Protein AF-A0A258Q122-F1 (afdb_monomer)

Radius of gyration: 19.22 Å; Cα contacts (8 Å, |Δi|>4): 60; chains: 1; bounding box: 41×20×68 Å

Sequence (92 aa):
MQKLSRGISLLTLFALGALLAITAELSYGGWIQLPLLALLWWQMSKHQELHLKNQFLLGLAFGVGYFVLGLWWIYISLHDVGGMNCSQLPRY

Foldseek 3Di:
DVVVVLVVLLVVLLVLLQVLLVLVPDPCSVVVNVVSVVVVVVSLVVCVPPDPVSSVSSVVSNPCSNCCNNCVVVVVVCVVVVPPPDDDDDDD

Structure (mmCIF, N/CA/C/O backbone):
data_AF-A0A258Q122-F1
#
_entry.id   AF-A0A258Q122-F1
#
loop_
_atom_site.group_PDB
_atom_site.id
_atom_site.type_symbol
_atom_site.label_atom_id
_atom_site.label_alt_id
_atom_site.label_comp_id
_atom_site.label_asym_id
_atom_site.label_entity_id
_atom_site.label_seq_id
_atom_site.pdbx_PDB_ins_code
_atom_site.Cartn_x
_atom_site.Cartn_y
_atom_site.Cartn_z
_atom_site.occupancy
_atom_site.B_iso_or_equiv
_atom_site.auth_seq_id
_atom_site.auth_comp_id
_atom_site.auth_asym_id
_atom_site.auth_atom_id
_atom_site.pdbx_PDB_model_num
ATOM 1 N N . MET A 1 1 ? -23.679 3.912 8.390 1.00 46.72 1 MET A N 1
ATOM 2 C CA . MET A 1 1 ? -22.395 4.657 8.309 1.00 46.72 1 MET A CA 1
ATOM 3 C C . MET A 1 1 ? -21.135 3.768 8.272 1.00 46.72 1 MET A C 1
ATOM 5 O O . MET A 1 1 ? -20.119 4.231 7.777 1.00 46.72 1 MET A O 1
ATOM 9 N N . GLN A 1 2 ? -21.164 2.485 8.678 1.00 54.84 2 GLN A N 1
ATOM 10 C CA . GLN A 1 2 ? -19.962 1.616 8.686 1.00 54.84 2 GLN A CA 1
ATOM 11 C C . GLN A 1 2 ? -19.409 1.202 7.303 1.00 54.84 2 GLN A C 1
ATOM 13 O O . GLN A 1 2 ? -18.222 0.921 7.168 1.00 54.84 2 GLN A O 1
ATOM 18 N N . LYS A 1 3 ? -20.247 1.167 6.258 1.00 54.41 3 LYS A N 1
ATOM 19 C CA . LYS A 1 3 ? -19.842 0.718 4.911 1.00 54.41 3 LYS A CA 1
ATOM 20 C C . LYS A 1 3 ? -18.877 1.698 4.221 1.00 54.41 3 LYS A C 1
ATOM 22 O O . LYS A 1 3 ? -17.977 1.264 3.513 1.00 54.41 3 LYS A O 1
ATOM 27 N N . LEU A 1 4 ? -19.036 3.000 4.484 1.00 59.75 4 LEU A N 1
ATOM 28 C CA . LEU A 1 4 ? -18.226 4.070 3.889 1.00 59.75 4 LEU A CA 1
ATOM 29 C C . LEU A 1 4 ? -16.816 4.133 4.500 1.00 59.75 4 LEU A C 1
ATOM 31 O O . LEU A 1 4 ? -15.836 4.229 3.772 1.00 59.75 4 LEU A O 1
ATOM 35 N N . SER A 1 5 ? -16.707 3.966 5.824 1.00 64.69 5 SER A N 1
ATOM 36 C CA . SER A 1 5 ? -15.414 3.865 6.522 1.00 64.69 5 SER A CA 1
ATOM 37 C C . SER A 1 5 ? -14.577 2.684 6.016 1.00 64.69 5 SER A C 1
ATOM 39 O O . SER A 1 5 ? -13.370 2.812 5.858 1.00 64.69 5 SER A O 1
ATOM 41 N N . ARG A 1 6 ? -15.226 1.567 5.670 1.00 68.25 6 ARG A N 1
ATOM 42 C CA . ARG A 1 6 ? -14.579 0.391 5.070 1.00 68.25 6 ARG A CA 1
ATOM 43 C C . ARG A 1 6 ? -13.933 0.695 3.716 1.00 68.25 6 ARG A C 1
ATOM 45 O O . ARG A 1 6 ? -12.812 0.263 3.477 1.00 68.25 6 ARG A O 1
ATOM 52 N N . GLY A 1 7 ? -14.639 1.424 2.849 1.00 72.31 7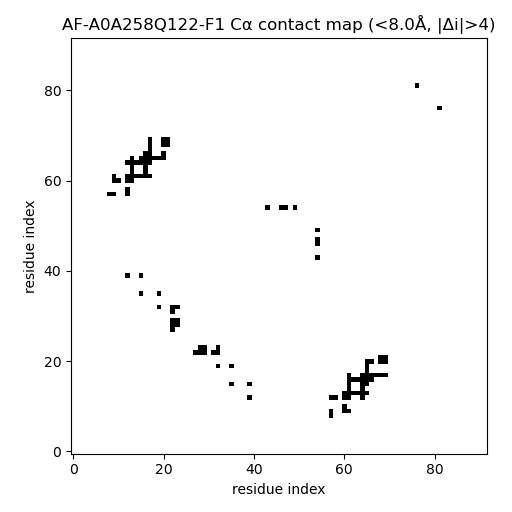 GLY A N 1
ATOM 53 C CA . GLY A 1 7 ? -14.126 1.817 1.533 1.00 72.31 7 GLY A CA 1
ATOM 54 C C . GLY A 1 7 ? -12.911 2.735 1.646 1.00 72.31 7 GLY A C 1
ATOM 55 O O . GLY A 1 7 ? -11.910 2.509 0.977 1.00 72.31 7 GLY A O 1
ATOM 56 N N . ILE A 1 8 ? -12.970 3.706 2.561 1.00 77.44 8 ILE A N 1
ATOM 57 C CA . ILE A 1 8 ? -11.858 4.624 2.834 1.00 77.44 8 ILE A CA 1
ATOM 58 C C . ILE A 1 8 ? -10.642 3.847 3.352 1.00 77.44 8 ILE A C 1
ATOM 60 O O . ILE A 1 8 ? -9.552 4.023 2.822 1.00 77.44 8 ILE A O 1
ATOM 64 N N . SER A 1 9 ? -10.827 2.923 4.302 1.00 78.50 9 SER A N 1
ATOM 65 C CA . SER A 1 9 ? -9.727 2.090 4.798 1.00 78.50 9 SER A CA 1
ATOM 66 C C . SER A 1 9 ? -9.082 1.246 3.700 1.00 78.50 9 SER A C 1
ATOM 68 O O . SER A 1 9 ? -7.860 1.198 3.633 1.00 78.50 9 SER A O 1
ATOM 70 N N . LEU A 1 10 ? -9.869 0.627 2.813 1.00 80.00 10 LEU A N 1
ATOM 71 C CA . LEU A 1 10 ? -9.334 -0.135 1.675 1.00 80.00 10 LEU A CA 1
ATOM 72 C C . LEU A 1 10 ? -8.469 0.738 0.762 1.00 80.00 10 LEU A C 1
ATOM 74 O O . LEU A 1 10 ? -7.375 0.331 0.381 1.00 80.00 10 LEU A O 1
ATOM 78 N N . LEU A 1 11 ? -8.943 1.945 0.451 1.00 84.00 11 LEU A N 1
ATOM 79 C CA . LEU A 1 11 ? -8.245 2.888 -0.420 1.00 84.00 11 LEU A CA 1
ATOM 80 C C . LEU A 1 11 ? -6.954 3.400 0.234 1.00 84.00 11 LEU A C 1
ATOM 82 O O . LEU A 1 11 ? -5.921 3.492 -0.424 1.00 84.00 11 LEU A O 1
ATOM 86 N N . THR A 1 12 ? -6.982 3.655 1.544 1.00 84.19 12 THR A N 1
ATOM 87 C CA . THR A 1 12 ? -5.795 4.036 2.318 1.00 84.19 12 THR A CA 1
ATOM 88 C C . THR A 1 12 ? -4.775 2.898 2.417 1.00 84.19 12 THR A C 1
ATOM 90 O O . THR A 1 12 ? -3.589 3.158 2.250 1.00 84.19 12 THR A O 1
ATOM 93 N N . LEU A 1 13 ? -5.197 1.645 2.639 1.00 83.56 13 LEU A N 1
ATOM 94 C CA . LEU A 1 13 ? -4.284 0.492 2.661 1.00 83.56 13 LEU A CA 1
ATOM 95 C C . LEU A 1 13 ? -3.675 0.224 1.280 1.00 83.56 13 LEU A C 1
ATOM 97 O O . LEU A 1 13 ? -2.483 -0.054 1.185 1.00 83.56 13 LEU A O 1
ATOM 101 N N . PHE A 1 14 ? -4.463 0.356 0.212 1.00 86.69 14 PHE A N 1
ATOM 102 C CA . PHE A 1 14 ? -3.956 0.274 -1.156 1.00 86.69 14 PHE A CA 1
ATOM 103 C C . PHE A 1 14 ? -2.905 1.361 -1.425 1.00 86.69 14 PHE A C 1
ATOM 105 O O . PHE A 1 14 ? -1.813 1.056 -1.900 1.00 86.69 14 PHE A O 1
ATOM 112 N N . ALA A 1 15 ? -3.201 2.613 -1.054 1.00 85.69 15 ALA A N 1
ATOM 113 C CA . ALA A 1 15 ? -2.260 3.722 -1.177 1.00 85.69 15 ALA A CA 1
ATOM 114 C C . ALA A 1 15 ? -0.9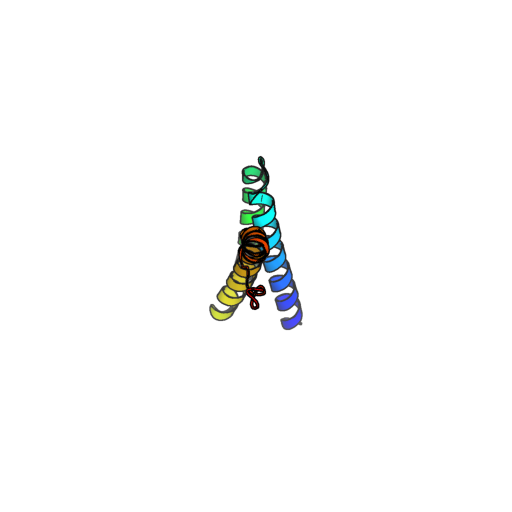90 3.485 -0.345 1.00 85.69 15 ALA A C 1
ATOM 116 O O . ALA A 1 15 ? 0.106 3.686 -0.851 1.00 85.69 15 ALA A O 1
ATOM 117 N N . LEU A 1 16 ? -1.103 2.995 0.894 1.00 86.00 16 LEU A N 1
ATOM 118 C CA . LEU A 1 16 ? 0.056 2.646 1.722 1.00 86.00 16 LEU A CA 1
ATOM 119 C C . LEU A 1 16 ? 0.924 1.564 1.075 1.00 86.00 16 LEU A C 1
ATOM 121 O O . LEU A 1 16 ? 2.142 1.704 1.093 1.00 86.00 16 LEU A O 1
ATOM 125 N N . GLY A 1 17 ? 0.322 0.528 0.484 1.00 85.19 17 GLY A N 1
ATOM 126 C CA . GLY A 1 17 ? 1.049 -0.507 -0.261 1.00 85.19 17 GLY A CA 1
ATOM 127 C C . GLY A 1 17 ? 1.794 0.062 -1.461 1.00 85.19 17 GLY A C 1
ATOM 128 O O . GLY A 1 17 ? 2.978 -0.217 -1.645 1.00 85.19 17 GLY A O 1
ATOM 129 N N . ALA A 1 18 ? 1.126 0.932 -2.214 1.00 85.38 18 ALA A N 1
ATOM 130 C CA . ALA A 1 18 ? 1.714 1.652 -3.330 1.00 85.38 18 ALA A CA 1
ATOM 131 C C . ALA A 1 18 ? 2.900 2.540 -2.903 1.00 85.38 18 ALA A C 1
ATOM 133 O O . ALA A 1 18 ? 3.985 2.441 -3.478 1.00 85.38 18 ALA A O 1
ATOM 134 N N . LEU A 1 19 ? 2.734 3.368 -1.864 1.00 84.81 19 LEU A N 1
ATOM 135 C CA . LEU A 1 19 ? 3.831 4.188 -1.344 1.00 84.81 19 LEU A CA 1
ATOM 136 C C . LEU A 1 19 ? 5.005 3.321 -0.870 1.00 84.81 19 LEU A C 1
ATOM 138 O O . LEU A 1 19 ? 6.148 3.694 -1.110 1.00 84.81 19 LEU A O 1
ATOM 142 N N . LEU A 1 20 ? 4.737 2.167 -0.248 1.00 84.75 20 LEU A N 1
ATOM 143 C CA . LEU A 1 20 ? 5.771 1.240 0.219 1.00 84.75 20 LEU A CA 1
ATOM 144 C C . LEU A 1 20 ? 6.626 0.707 -0.935 1.00 84.75 20 LEU A C 1
ATOM 146 O O . LEU A 1 20 ? 7.852 0.680 -0.822 1.00 84.75 20 LEU A O 1
ATOM 150 N N . ALA A 1 21 ? 5.991 0.335 -2.048 1.00 84.75 21 ALA A N 1
ATOM 151 C CA . ALA A 1 21 ? 6.685 -0.109 -3.253 1.00 84.75 21 ALA A CA 1
ATOM 152 C C . ALA A 1 21 ? 7.564 1.003 -3.846 1.00 84.75 21 ALA A C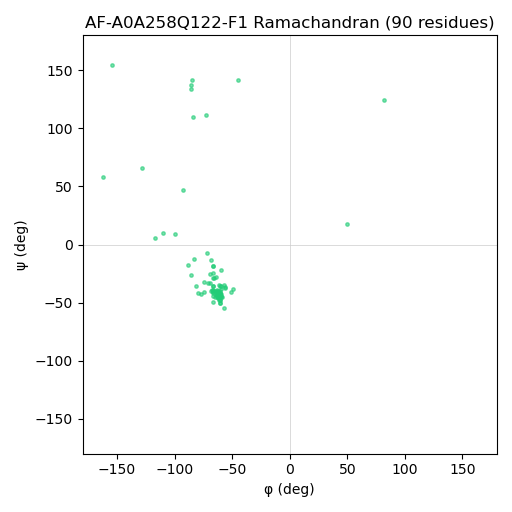 1
ATOM 154 O O . ALA A 1 21 ? 8.734 0.766 -4.124 1.00 84.75 21 ALA A O 1
ATOM 155 N N . ILE A 1 22 ? 7.047 2.233 -3.938 1.00 81.81 22 ILE A N 1
ATOM 156 C CA . ILE A 1 22 ? 7.813 3.391 -4.433 1.00 81.81 22 ILE A CA 1
ATOM 157 C C . ILE A 1 22 ? 9.004 3.689 -3.514 1.00 81.81 22 ILE A C 1
ATOM 159 O O . ILE A 1 22 ? 10.113 3.946 -3.977 1.00 81.81 22 ILE A O 1
ATOM 163 N N . THR A 1 23 ? 8.800 3.644 -2.195 1.00 83.00 23 THR A N 1
ATOM 164 C CA . THR A 1 23 ? 9.888 3.888 -1.242 1.00 83.00 23 THR A CA 1
ATOM 165 C C . THR A 1 23 ? 10.964 2.815 -1.298 1.00 83.00 23 THR A C 1
ATOM 167 O O . THR A 1 23 ? 12.116 3.138 -1.034 1.00 83.00 23 THR A O 1
ATOM 170 N N . ALA A 1 24 ? 10.628 1.577 -1.669 1.00 80.06 24 ALA A N 1
ATOM 171 C CA . ALA A 1 24 ? 11.604 0.498 -1.799 1.00 80.06 24 ALA A CA 1
ATOM 172 C C . ALA A 1 24 ? 12.605 0.731 -2.948 1.00 80.06 24 ALA A C 1
ATOM 174 O O . ALA A 1 24 ? 13.722 0.226 -2.881 1.00 80.06 24 ALA A O 1
ATOM 175 N N . GLU A 1 25 ? 12.241 1.522 -3.962 1.00 73.94 25 GLU A N 1
ATOM 176 C CA . GLU A 1 25 ? 13.139 1.905 -5.062 1.00 73.94 25 GLU A CA 1
ATOM 177 C C . GLU A 1 25 ? 14.046 3.104 -4.720 1.00 73.94 25 GLU A C 1
ATOM 179 O O . GLU A 1 25 ? 15.011 3.383 -5.431 1.00 73.94 25 GLU A O 1
ATOM 184 N N . LEU A 1 26 ? 13.778 3.820 -3.621 1.00 79.69 26 LEU A N 1
ATOM 185 C CA . LEU A 1 26 ? 14.585 4.963 -3.186 1.00 79.69 26 LEU A CA 1
ATOM 186 C C . LEU A 1 26 ? 15.784 4.513 -2.336 1.00 79.69 26 LEU A C 1
ATOM 188 O O . LEU A 1 26 ? 15.631 3.751 -1.385 1.00 79.69 26 LEU A O 1
ATOM 192 N N . SER A 1 27 ? 16.968 5.094 -2.562 1.00 66.31 27 SER A N 1
ATOM 193 C CA . SER A 1 27 ? 18.189 4.794 -1.783 1.00 66.31 27 SER A CA 1
ATOM 194 C C . SER A 1 27 ? 18.072 5.079 -0.272 1.00 66.31 27 SER A C 1
ATOM 196 O O . SER A 1 27 ? 18.800 4.491 0.522 1.00 66.31 27 SER A O 1
ATOM 198 N N . TYR A 1 28 ? 17.140 5.949 0.145 1.00 69.81 28 TYR A N 1
ATOM 199 C CA . TYR A 1 28 ? 16.791 6.219 1.555 1.00 69.81 28 TYR A CA 1
ATOM 200 C C . TYR A 1 28 ? 15.529 5.475 2.029 1.00 69.81 28 TYR A C 1
ATOM 202 O O . TYR A 1 28 ? 15.027 5.724 3.128 1.00 69.81 28 TYR A O 1
ATOM 210 N N . GLY A 1 29 ? 15.020 4.552 1.213 1.00 70.12 29 GLY A N 1
ATOM 211 C CA . GLY A 1 29 ? 13.763 3.840 1.401 1.00 70.12 29 GLY A CA 1
ATOM 212 C C . GLY A 1 29 ? 13.617 3.196 2.768 1.00 70.12 29 GLY A C 1
ATOM 213 O O . GLY A 1 29 ? 12.571 3.337 3.391 1.00 70.12 29 GLY A O 1
ATOM 214 N N . GLY A 1 30 ? 14.688 2.599 3.300 1.00 76.75 30 GLY A N 1
ATOM 215 C CA . GLY A 1 30 ? 14.663 1.922 4.601 1.00 76.75 30 GLY A CA 1
ATOM 216 C C . GLY A 1 30 ? 14.210 2.811 5.767 1.00 76.75 30 GLY A C 1
ATOM 217 O O . GLY A 1 30 ? 13.486 2.347 6.648 1.00 76.75 30 GLY A O 1
ATOM 218 N N . TRP A 1 31 ? 14.554 4.103 5.751 1.00 84.06 31 TRP A N 1
ATOM 219 C CA . TRP A 1 31 ? 14.144 5.045 6.800 1.00 84.06 31 TRP A CA 1
ATOM 220 C C . TRP A 1 31 ? 12.671 5.440 6.700 1.00 84.06 31 TRP A C 1
ATOM 222 O O . TRP A 1 31 ? 12.037 5.670 7.724 1.00 84.06 31 TRP A O 1
ATOM 232 N N . ILE A 1 32 ? 12.123 5.503 5.484 1.00 80.56 32 ILE A N 1
ATOM 233 C CA . ILE A 1 32 ? 10.715 5.851 5.218 1.00 80.56 32 ILE A CA 1
ATOM 234 C C . ILE A 1 32 ? 9.817 4.607 5.322 1.00 80.56 32 ILE A C 1
ATOM 236 O O . ILE A 1 32 ? 8.645 4.691 5.686 1.00 80.56 32 ILE A O 1
ATOM 240 N N . GLN A 1 33 ? 10.382 3.429 5.087 1.00 82.12 33 GLN A N 1
ATOM 241 C CA . GLN A 1 33 ? 9.697 2.149 5.167 1.00 82.12 33 GLN A CA 1
ATOM 242 C C . GLN A 1 33 ? 9.270 1.819 6.605 1.00 82.12 33 GLN A C 1
ATOM 244 O O . GLN A 1 33 ? 8.152 1.355 6.819 1.00 82.12 33 GLN A O 1
ATOM 249 N N . LEU A 1 34 ? 10.105 2.130 7.601 1.00 86.19 34 LEU A N 1
ATOM 250 C CA . LEU A 1 34 ? 9.788 1.953 9.025 1.00 86.19 34 LEU A CA 1
ATOM 251 C C . LEU A 1 34 ? 8.507 2.699 9.471 1.00 86.19 34 LEU A C 1
ATOM 253 O O . LEU A 1 34 ? 7.601 2.042 9.993 1.00 86.19 34 LEU A O 1
ATOM 257 N N . PRO A 1 35 ? 8.359 4.026 9.261 1.00 86.88 35 PRO A N 1
ATOM 258 C CA . PRO A 1 35 ? 7.132 4.737 9.609 1.00 86.88 35 PRO A CA 1
ATOM 259 C C . PRO A 1 35 ? 5.933 4.300 8.757 1.00 86.88 35 PRO A C 1
ATOM 261 O O . PRO A 1 35 ? 4.811 4.315 9.262 1.00 86.88 35 PRO A O 1
ATOM 264 N N . LEU A 1 36 ? 6.139 3.849 7.512 1.00 83.44 36 LEU A N 1
ATOM 265 C CA . LEU A 1 36 ? 5.060 3.272 6.701 1.00 83.44 36 LEU A CA 1
ATOM 266 C C . LEU A 1 36 ? 4.522 1.963 7.289 1.00 83.44 36 LEU A C 1
ATOM 268 O O . LEU A 1 36 ? 3.306 1.793 7.387 1.00 83.44 36 LEU A O 1
ATOM 272 N N . LEU A 1 37 ? 5.408 1.060 7.723 1.00 84.81 37 LEU A N 1
ATOM 273 C CA . LEU A 1 37 ? 5.000 -0.168 8.411 1.00 84.81 37 LEU A CA 1
ATOM 274 C C . LEU A 1 37 ? 4.294 0.146 9.734 1.00 84.81 37 LEU A C 1
ATOM 276 O O . LEU A 1 37 ? 3.289 -0.489 10.050 1.00 84.81 37 LEU A O 1
ATOM 280 N N . ALA A 1 38 ? 4.771 1.141 10.486 1.00 87.75 38 ALA A N 1
ATOM 281 C CA . ALA A 1 38 ? 4.118 1.573 11.719 1.00 87.75 38 ALA A CA 1
ATOM 282 C C . ALA A 1 38 ? 2.703 2.127 11.462 1.00 87.75 38 ALA A C 1
ATOM 284 O O . ALA A 1 38 ? 1.767 1.784 12.186 1.00 87.75 38 ALA A O 1
ATOM 285 N N . LEU A 1 39 ? 2.519 2.931 10.408 1.00 84.50 39 LEU A N 1
ATOM 286 C CA . LEU A 1 39 ? 1.206 3.427 9.977 1.00 84.50 39 LEU A CA 1
ATOM 287 C C . LEU A 1 39 ? 0.269 2.290 9.562 1.00 84.50 39 LEU A C 1
ATOM 289 O O . LEU A 1 39 ? -0.900 2.286 9.952 1.00 84.50 39 LEU A O 1
ATOM 293 N N . LEU A 1 40 ? 0.779 1.308 8.820 1.00 83.75 40 LEU A N 1
ATOM 294 C CA . LEU A 1 40 ? 0.015 0.126 8.435 1.00 83.75 40 LEU A CA 1
ATOM 295 C C . LEU A 1 40 ? -0.413 -0.691 9.657 1.00 83.75 40 LEU A C 1
ATOM 297 O O . LEU A 1 40 ? -1.582 -1.063 9.771 1.00 83.75 40 LEU A O 1
ATOM 301 N N . TRP A 1 41 ? 0.508 -0.917 10.595 1.00 83.19 41 TRP A N 1
ATOM 302 C CA . TRP A 1 41 ? 0.223 -1.619 11.843 1.00 83.19 41 TRP A CA 1
ATOM 303 C C . TRP A 1 41 ? -0.839 -0.894 12.671 1.00 83.19 41 TRP A C 1
ATOM 305 O O . TRP A 1 41 ? -1.790 -1.509 13.160 1.00 83.19 41 TRP A O 1
ATOM 315 N N . TRP A 1 42 ? -0.722 0.429 12.784 1.00 82.69 42 TRP A N 1
ATOM 316 C CA . TRP A 1 42 ? -1.711 1.271 13.451 1.00 82.69 42 TRP A CA 1
ATOM 317 C C . TRP A 1 42 ? -3.085 1.157 12.784 1.00 82.69 42 TRP A C 1
ATOM 319 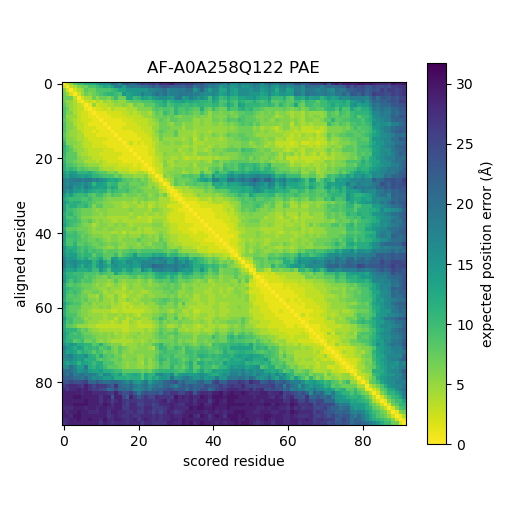O O . TRP A 1 42 ? -4.112 1.034 13.458 1.00 82.69 42 TRP A O 1
ATOM 329 N N . GLN A 1 43 ? -3.124 1.185 11.453 1.00 79.69 43 GLN A N 1
ATOM 330 C CA . GLN A 1 43 ? -4.368 1.087 10.704 1.00 79.69 43 GLN A CA 1
ATOM 331 C C . GLN A 1 43 ? -5.019 -0.294 10.858 1.00 79.69 43 GLN A C 1
ATOM 333 O O . GLN A 1 43 ? -6.229 -0.373 11.071 1.00 79.69 43 GLN A O 1
ATOM 338 N N . MET A 1 44 ? -4.233 -1.373 10.829 1.00 75.25 44 MET A N 1
ATOM 339 C CA . MET A 1 44 ? -4.720 -2.731 11.092 1.00 75.25 44 MET A CA 1
ATOM 340 C C . MET A 1 44 ? -5.217 -2.899 12.532 1.00 75.25 44 MET A C 1
ATOM 342 O O . MET A 1 44 ? -6.280 -3.484 12.736 1.00 75.25 44 MET A O 1
ATOM 346 N N . SER A 1 45 ? -4.525 -2.311 13.511 1.00 79.31 45 SER A N 1
ATOM 347 C CA . SER A 1 45 ? -4.924 -2.342 14.927 1.00 79.31 45 SER A CA 1
ATOM 348 C C . SER A 1 45 ? -6.290 -1.683 15.158 1.00 79.31 45 SER A C 1
ATOM 350 O O . SER A 1 45 ? -7.102 -2.178 15.933 1.00 79.31 45 SER A O 1
ATOM 352 N N . LYS A 1 46 ? -6.627 -0.619 14.411 1.00 74.31 46 LYS A N 1
ATOM 353 C CA . LYS A 1 46 ? -7.976 -0.013 14.444 1.00 74.31 46 LYS A CA 1
ATOM 354 C C . LYS A 1 46 ? -9.083 -0.907 13.878 1.00 74.31 46 LYS A C 1
ATOM 356 O O . LYS A 1 46 ? -10.262 -0.658 14.120 1.00 74.31 46 LYS A O 1
ATOM 361 N N . HIS A 1 47 ? -8.717 -1.920 13.104 1.00 68.69 47 HIS A N 1
ATOM 362 C CA . HI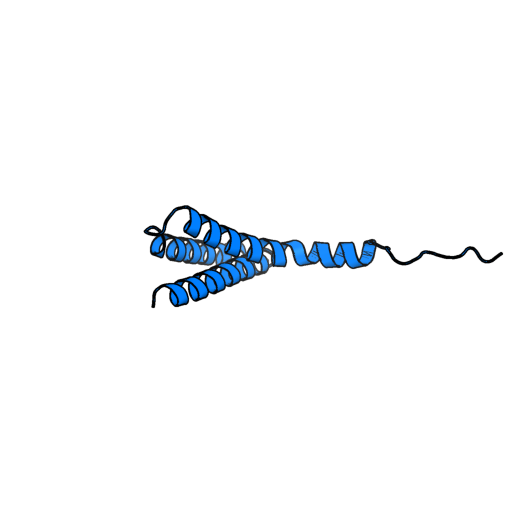S A 1 47 ? -9.628 -2.848 12.443 1.00 68.69 47 HIS A CA 1
ATOM 363 C C . HIS A 1 47 ? -9.580 -4.260 13.049 1.00 68.69 47 HIS A C 1
ATOM 365 O O . HIS A 1 47 ? -10.189 -5.172 12.493 1.00 68.69 47 HIS A O 1
ATOM 371 N N . GLN A 1 48 ? -8.906 -4.434 14.191 1.00 63.25 48 GLN A N 1
ATOM 372 C CA . GLN A 1 48 ? -8.682 -5.724 14.852 1.00 63.25 48 GLN A CA 1
ATOM 373 C C . GLN A 1 48 ? -9.985 -6.387 15.340 1.00 63.25 48 GLN A C 1
ATOM 375 O O . GLN A 1 48 ? -10.102 -7.608 15.317 1.00 63.25 48 GLN A O 1
ATOM 380 N N . GLU A 1 49 ? -11.003 -5.581 15.651 1.00 63.34 49 GLU A N 1
ATOM 381 C CA . GLU A 1 49 ? -12.370 -6.010 15.999 1.00 63.34 49 GLU A CA 1
ATOM 382 C C . GLU A 1 49 ? -13.171 -6.557 14.793 1.00 63.34 49 GLU A C 1
ATOM 384 O O . GLU A 1 49 ? -14.298 -7.035 14.934 1.00 63.34 49 GLU A O 1
ATOM 389 N N . LEU A 1 50 ? -12.640 -6.463 13.566 1.00 63.81 50 LEU A N 1
ATOM 390 C CA . LEU A 1 50 ? -13.328 -6.949 12.370 1.00 63.81 50 LEU A CA 1
ATOM 391 C C . LEU A 1 50 ? -13.074 -8.441 12.147 1.00 63.81 50 LEU A C 1
ATOM 393 O O . LEU A 1 50 ? -11.958 -8.931 12.275 1.00 63.81 50 LEU A O 1
ATOM 397 N N . HIS A 1 51 ? -14.119 -9.139 11.699 1.00 71.31 51 HIS A N 1
ATOM 398 C CA . HIS A 1 51 ? -14.087 -10.542 11.280 1.00 71.31 51 HIS A CA 1
ATOM 399 C C . HIS A 1 51 ? -12.870 -10.863 10.386 1.00 71.31 51 HIS A C 1
ATOM 401 O O . HIS A 1 51 ? -12.544 -10.092 9.481 1.00 71.31 51 HIS A O 1
ATOM 407 N N . LEU A 1 52 ? -12.276 -12.047 10.563 1.00 77.19 52 LEU A N 1
ATOM 408 C CA . LEU A 1 52 ? -11.057 -12.524 9.879 1.00 77.19 52 LEU A CA 1
ATOM 409 C C . LEU A 1 52 ? -11.103 -12.349 8.344 1.00 77.19 52 LEU A C 1
ATOM 411 O O . LEU A 1 52 ? -10.141 -11.905 7.724 1.00 77.19 52 LEU A O 1
ATOM 415 N N . LYS A 1 53 ? -12.277 -12.579 7.734 1.00 77.19 53 LYS A N 1
ATOM 416 C CA . LYS A 1 53 ? -12.528 -12.351 6.295 1.00 77.19 53 LYS A CA 1
ATOM 417 C C . LYS A 1 53 ? -12.232 -10.916 5.851 1.00 77.19 53 LYS A C 1
ATOM 419 O O . LYS A 1 53 ? -11.775 -10.689 4.737 1.00 77.19 53 LYS A O 1
ATOM 424 N N . ASN A 1 54 ? -12.522 -9.940 6.706 1.00 75.25 54 ASN A N 1
ATOM 425 C CA . ASN A 1 54 ? -12.338 -8.535 6.385 1.00 75.25 54 ASN A CA 1
ATOM 426 C C . ASN A 1 54 ? -10.893 -8.079 6.577 1.00 75.25 54 ASN A C 1
ATOM 428 O O . ASN A 1 54 ? -10.417 -7.264 5.795 1.00 75.25 54 ASN A O 1
ATOM 432 N N . GLN A 1 55 ? -10.203 -8.618 7.583 1.00 77.00 55 GLN A N 1
ATOM 433 C CA . GLN A 1 55 ? -8.766 -8.401 7.753 1.00 77.00 55 GLN A CA 1
ATOM 434 C C . GLN A 1 55 ? -7.993 -8.967 6.558 1.00 77.00 55 GLN A C 1
ATOM 436 O O . GLN A 1 55 ? -7.125 -8.289 6.015 1.00 77.00 55 GLN A O 1
ATOM 441 N N . PHE A 1 56 ? -8.394 -10.148 6.074 1.00 83.19 56 PHE A N 1
ATOM 442 C CA . PHE A 1 56 ? -7.842 -10.728 4.853 1.00 83.19 56 PHE A CA 1
ATOM 443 C C . PHE A 1 56 ? -8.055 -9.819 3.638 1.00 83.19 56 PHE A C 1
ATOM 445 O O . PHE A 1 56 ? -7.109 -9.568 2.906 1.00 83.19 56 PHE A O 1
ATOM 452 N N . LEU A 1 57 ? -9.260 -9.261 3.457 1.00 83.50 57 LEU A N 1
ATOM 453 C CA . LEU A 1 57 ? -9.552 -8.341 2.350 1.00 83.50 57 LEU A CA 1
ATOM 454 C C . LEU A 1 57 ? -8.704 -7.057 2.399 1.00 83.50 57 LEU A C 1
ATOM 456 O O . LEU A 1 57 ? -8.242 -6.585 1.364 1.00 83.50 57 LEU A O 1
ATOM 460 N N . LEU A 1 58 ? -8.500 -6.498 3.598 1.00 80.38 58 LEU A N 1
ATOM 461 C CA . LEU A 1 58 ? -7.664 -5.310 3.810 1.00 80.38 58 LEU A CA 1
ATOM 462 C C . LEU A 1 58 ? -6.190 -5.614 3.505 1.00 80.38 58 LEU A C 1
ATOM 464 O O . LEU A 1 58 ? -5.544 -4.845 2.796 1.00 80.38 58 LEU A O 1
ATOM 468 N N . GLY A 1 59 ? -5.682 -6.756 3.980 1.00 82.62 59 GLY A N 1
ATOM 469 C CA . GLY A 1 59 ? -4.333 -7.230 3.664 1.00 82.62 59 GLY A CA 1
ATOM 470 C C . GLY A 1 59 ? -4.140 -7.520 2.173 1.00 82.62 59 GLY A C 1
ATOM 471 O O . GLY A 1 59 ? -3.110 -7.157 1.612 1.00 82.62 59 GLY A O 1
ATOM 472 N N . LEU A 1 60 ? -5.152 -8.092 1.509 1.00 86.38 60 LEU A N 1
ATOM 473 C CA . LEU A 1 60 ? -5.155 -8.313 0.060 1.00 86.38 60 LEU A CA 1
ATOM 474 C C . LEU A 1 60 ? -5.068 -6.993 -0.705 1.00 86.38 60 LEU A C 1
ATOM 476 O O . LEU A 1 60 ? -4.239 -6.870 -1.597 1.00 86.38 60 LEU A O 1
ATOM 480 N N . ALA A 1 61 ? -5.884 -5.997 -0.348 1.00 86.00 61 ALA A N 1
ATOM 481 C CA . ALA A 1 61 ? -5.860 -4.685 -0.997 1.00 86.00 61 ALA A CA 1
ATOM 482 C C . ALA A 1 61 ? -4.494 -3.993 -0.849 1.00 86.00 61 ALA A C 1
ATOM 484 O O . ALA A 1 61 ? -3.971 -3.447 -1.820 1.00 86.00 61 ALA A O 1
ATOM 485 N N . PHE A 1 62 ? -3.893 -4.068 0.342 1.00 86.12 62 PHE A N 1
ATOM 486 C CA . PHE A 1 62 ? -2.531 -3.590 0.580 1.00 86.12 62 PHE A CA 1
ATOM 487 C C . PHE A 1 62 ? -1.498 -4.330 -0.280 1.00 86.12 62 PHE A C 1
ATOM 489 O O . PHE A 1 62 ? -0.708 -3.694 -0.976 1.00 86.12 62 PHE A O 1
ATOM 496 N N . GLY A 1 63 ? -1.534 -5.666 -0.271 1.00 85.69 63 GLY A N 1
ATOM 497 C CA . GLY A 1 63 ? -0.617 -6.495 -1.048 1.00 85.69 63 GLY A CA 1
ATOM 498 C C . GLY A 1 63 ? -0.732 -6.226 -2.546 1.00 85.69 63 GLY A C 1
ATOM 499 O O . GLY A 1 63 ? 0.282 -6.066 -3.212 1.00 85.69 63 GLY A O 1
ATOM 500 N N . VAL A 1 64 ? -1.952 -6.090 -3.074 1.00 87.50 64 VAL A N 1
ATOM 501 C CA . VAL A 1 64 ? -2.185 -5.738 -4.483 1.00 87.50 64 VAL A CA 1
ATOM 502 C C . VAL A 1 64 ? -1.585 -4.370 -4.813 1.00 87.50 64 VAL A C 1
ATOM 504 O O . VAL A 1 64 ? -0.894 -4.258 -5.820 1.00 87.50 64 VAL A O 1
ATOM 507 N N . GLY A 1 65 ? -1.778 -3.348 -3.972 1.00 84.81 65 GLY A N 1
ATOM 508 C CA . GLY A 1 65 ? -1.159 -2.031 -4.184 1.00 84.81 65 GLY A CA 1
ATOM 509 C C . GLY A 1 65 ? 0.371 -2.084 -4.198 1.00 84.81 65 GLY A C 1
ATOM 510 O O . GLY A 1 65 ? 1.005 -1.457 -5.045 1.00 84.81 65 GLY A O 1
ATOM 511 N N . TYR A 1 66 ? 0.955 -2.892 -3.311 1.00 85.81 66 TYR A N 1
ATOM 512 C CA . TYR A 1 66 ? 2.396 -3.123 -3.254 1.00 85.81 66 TYR A CA 1
ATOM 513 C C . TYR A 1 66 ? 2.926 -3.863 -4.491 1.00 85.81 66 TYR A C 1
ATOM 515 O O . TYR A 1 66 ? 3.873 -3.407 -5.124 1.00 85.81 66 TYR A O 1
ATOM 523 N N . PHE A 1 67 ? 2.299 -4.977 -4.877 1.00 86.12 67 PHE A N 1
ATOM 524 C CA . PHE A 1 67 ? 2.740 -5.791 -6.012 1.00 86.12 67 PHE A CA 1
ATOM 525 C C . PHE A 1 67 ? 2.550 -5.091 -7.356 1.00 86.12 67 PHE A C 1
ATOM 527 O O . PHE A 1 67 ? 3.424 -5.194 -8.208 1.00 86.12 67 PHE A O 1
ATOM 534 N N . VAL A 1 68 ? 1.438 -4.380 -7.569 1.00 85.62 68 VAL A N 1
ATOM 535 C CA . VAL A 1 68 ? 1.172 -3.707 -8.852 1.00 85.62 68 VAL A CA 1
ATOM 536 C C . VAL A 1 68 ? 2.233 -2.649 -9.148 1.00 85.62 68 VAL A C 1
ATOM 538 O O . VAL A 1 68 ? 2.728 -2.596 -10.270 1.00 85.62 68 VAL A O 1
ATOM 541 N N . LEU A 1 69 ? 2.619 -1.842 -8.156 1.00 82.81 69 LEU A N 1
ATOM 542 C CA . LEU A 1 69 ? 3.694 -0.867 -8.344 1.00 82.81 69 LEU A CA 1
ATOM 543 C C . LEU A 1 69 ? 5.077 -1.521 -8.317 1.00 82.81 69 LEU A C 1
ATOM 545 O O . LEU A 1 69 ? 5.891 -1.238 -9.188 1.00 82.81 69 LEU A O 1
ATOM 549 N N . GLY A 1 70 ? 5.315 -2.455 -7.394 1.00 80.94 70 GLY A N 1
ATOM 550 C CA . GLY A 1 70 ? 6.594 -3.154 -7.268 1.00 80.94 70 GLY A CA 1
ATOM 551 C C . GLY A 1 70 ? 6.917 -4.112 -8.418 1.00 80.94 70 GLY A C 1
ATOM 552 O O . GLY A 1 70 ? 8.055 -4.549 -8.521 1.00 80.94 70 GLY A O 1
ATOM 553 N N . LEU A 1 71 ? 5.951 -4.457 -9.276 1.00 84.31 71 LEU A N 1
ATOM 554 C CA . LEU A 1 71 ? 6.137 -5.287 -10.476 1.00 84.31 71 LEU A CA 1
ATOM 555 C C . LEU A 1 71 ? 5.817 -4.532 -11.775 1.00 84.31 71 LEU A C 1
ATOM 557 O O . LEU A 1 71 ? 5.856 -5.134 -12.849 1.00 84.31 71 LEU A O 1
ATOM 561 N N . TRP A 1 72 ? 5.525 -3.228 -11.718 1.00 83.19 72 TRP A N 1
ATOM 562 C CA . TRP A 1 72 ? 5.232 -2.429 -12.915 1.00 83.19 72 TRP A CA 1
ATOM 563 C C . TRP A 1 72 ? 6.373 -2.508 -13.941 1.00 83.19 72 TRP A C 1
ATOM 565 O O . TRP A 1 72 ? 6.148 -2.579 -15.147 1.00 83.19 72 TRP A O 1
ATOM 575 N N . TRP A 1 73 ? 7.619 -2.534 -13.474 1.00 79.75 73 TRP A N 1
ATOM 576 C CA . TRP A 1 73 ? 8.800 -2.668 -14.326 1.00 79.75 73 TRP A CA 1
ATOM 577 C C . TRP A 1 73 ? 8.803 -3.972 -15.139 1.00 79.75 73 TRP A C 1
ATOM 579 O O . TRP A 1 73 ? 9.168 -3.945 -16.310 1.00 79.75 73 TRP A O 1
ATOM 589 N N . ILE A 1 74 ? 8.298 -5.083 -14.586 1.00 79.19 74 ILE A N 1
ATOM 590 C CA . ILE A 1 74 ? 8.151 -6.352 -15.319 1.00 79.19 74 ILE A CA 1
ATOM 591 C C . ILE A 1 74 ? 7.114 -6.217 -16.433 1.00 79.19 74 ILE A C 1
ATOM 593 O O . ILE A 1 74 ? 7.304 -6.781 -17.506 1.00 79.19 74 ILE A O 1
ATOM 597 N N . TYR A 1 75 ? 6.041 -5.449 -16.219 1.00 78.50 75 TYR A N 1
ATOM 598 C CA . TYR A 1 75 ? 5.083 -5.148 -17.284 1.00 78.50 75 TYR A CA 1
ATOM 599 C C . TYR A 1 75 ? 5.751 -4.387 -18.436 1.00 78.50 75 TYR A C 1
ATOM 601 O O . TYR A 1 75 ? 5.558 -4.765 -19.588 1.00 78.50 75 TYR A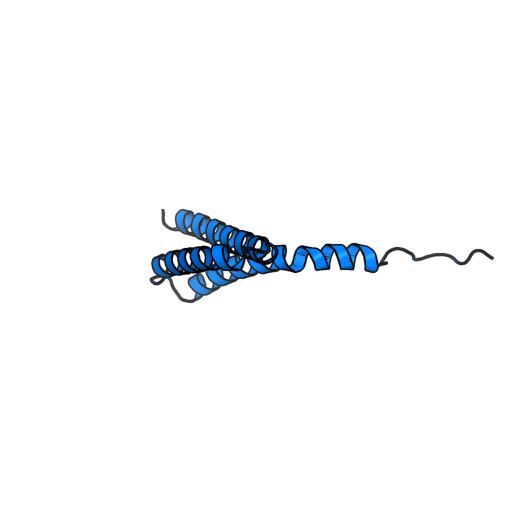 O 1
ATOM 609 N N . ILE A 1 76 ? 6.586 -3.381 -18.144 1.00 76.38 76 ILE A N 1
ATOM 610 C CA . ILE A 1 76 ? 7.364 -2.675 -19.178 1.00 76.38 76 ILE A CA 1
ATOM 611 C C . ILE A 1 76 ? 8.295 -3.655 -19.908 1.00 76.38 76 ILE A C 1
ATOM 613 O O . ILE A 1 76 ? 8.303 -3.687 -21.136 1.00 76.38 76 ILE A O 1
ATOM 617 N N . SER A 1 77 ? 9.041 -4.488 -19.176 1.00 79.06 77 SER A N 1
ATOM 618 C CA . SER A 1 77 ? 9.968 -5.461 -19.769 1.00 79.06 77 SER A CA 1
ATOM 619 C C . SER A 1 77 ? 9.262 -6.517 -20.622 1.00 79.06 77 SER A C 1
ATOM 621 O O . SER A 1 77 ? 9.747 -6.856 -21.697 1.00 79.06 77 SER A O 1
ATOM 623 N N . LEU A 1 78 ? 8.113 -7.030 -20.178 1.00 78.94 78 LEU A N 1
ATOM 624 C CA . LEU A 1 78 ? 7.314 -7.992 -20.938 1.00 78.94 78 LEU A CA 1
ATOM 625 C C . LEU A 1 78 ? 6.646 -7.329 -22.144 1.00 78.94 78 LEU A C 1
ATOM 627 O O . LEU A 1 78 ? 6.483 -7.969 -23.171 1.00 78.94 78 LEU A O 1
ATOM 631 N N . HIS A 1 79 ? 6.266 -6.058 -22.048 1.00 69.75 79 HIS A N 1
ATOM 632 C CA . HIS A 1 79 ? 5.732 -5.322 -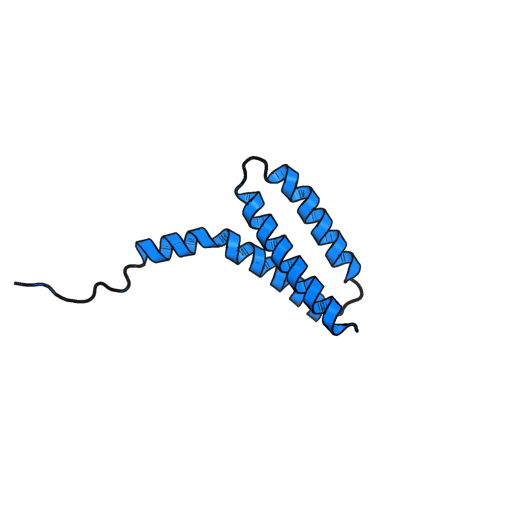23.186 1.00 69.75 79 HIS A CA 1
ATOM 633 C C . HIS A 1 79 ? 6.802 -5.099 -24.273 1.00 69.75 79 HIS A C 1
ATOM 635 O O . HIS A 1 79 ? 6.483 -5.171 -25.456 1.00 69.75 79 HIS A O 1
ATOM 641 N N . ASP A 1 80 ? 8.063 -4.875 -23.888 1.00 62.88 80 ASP A N 1
ATOM 642 C CA . ASP A 1 80 ? 9.186 -4.658 -24.816 1.00 62.88 80 ASP A CA 1
ATOM 643 C C . ASP A 1 80 ? 9.742 -5.977 -25.404 1.00 62.88 80 ASP A C 1
ATOM 645 O O . ASP A 1 80 ? 9.974 -6.097 -26.605 1.00 62.88 80 ASP A O 1
ATOM 649 N N . VAL A 1 81 ? 9.874 -7.028 -24.584 1.00 60.50 81 VAL A N 1
ATOM 650 C CA . VAL A 1 81 ? 10.393 -8.353 -24.999 1.00 60.50 81 VAL A CA 1
ATOM 651 C C . VAL A 1 81 ? 9.289 -9.282 -25.527 1.00 60.50 81 VAL A C 1
ATOM 653 O O . VAL A 1 81 ? 9.564 -10.266 -26.213 1.00 60.50 81 VAL A O 1
ATOM 656 N N . GLY A 1 82 ? 8.025 -8.984 -25.228 1.00 60.97 82 GLY A N 1
ATOM 657 C CA . GLY A 1 82 ? 6.894 -9.891 -25.418 1.00 60.97 82 GLY A CA 1
ATOM 658 C C . GLY A 1 82 ? 6.565 -10.225 -26.862 1.00 60.97 82 GLY A C 1
ATOM 659 O O . GLY A 1 82 ? 5.899 -11.230 -27.068 1.00 60.97 82 GLY A O 1
ATOM 660 N N . GLY A 1 83 ? 7.020 -9.441 -27.848 1.00 59.78 83 GLY A N 1
ATOM 661 C CA . GLY A 1 83 ? 7.105 -9.855 -29.257 1.00 59.78 83 GLY A CA 1
ATOM 662 C C . GLY A 1 83 ? 5.850 -10.487 -29.883 1.00 59.78 83 GLY A C 1
ATOM 663 O O . GLY A 1 83 ? 5.951 -11.135 -30.922 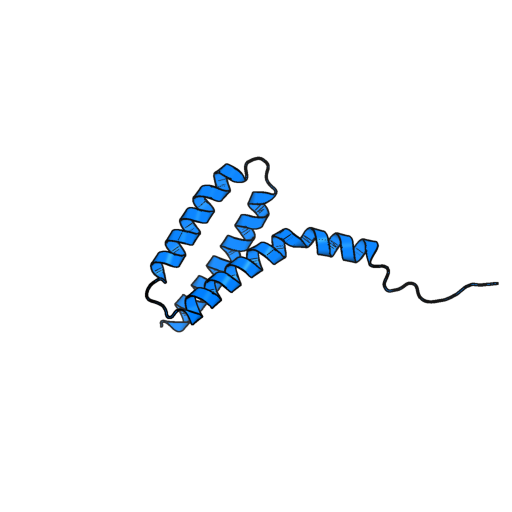1.00 59.78 83 GLY A O 1
ATOM 664 N N . MET A 1 84 ? 4.662 -10.327 -29.297 1.00 60.72 84 MET A N 1
ATOM 665 C CA . MET A 1 84 ? 3.430 -10.991 -29.733 1.00 60.72 84 MET A CA 1
ATOM 666 C C . MET A 1 84 ? 2.650 -10.118 -30.723 1.00 60.72 84 MET A C 1
ATOM 668 O O . MET A 1 84 ? 1.446 -9.941 -30.584 1.00 60.7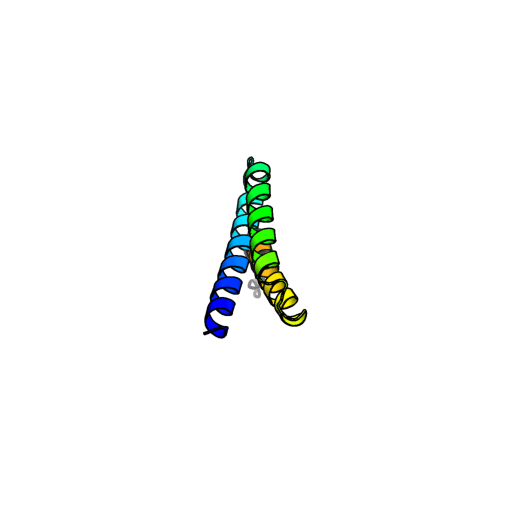2 84 MET A O 1
ATOM 672 N N . ASN A 1 85 ? 3.340 -9.566 -31.728 1.00 57.88 85 ASN A N 1
ATOM 673 C CA . ASN A 1 85 ? 2.734 -9.242 -33.025 1.00 57.88 85 ASN A CA 1
ATOM 674 C C . ASN A 1 85 ? 3.779 -9.034 -34.138 1.00 57.88 85 ASN A C 1
ATOM 676 O O . ASN A 1 85 ? 3.833 -7.979 -34.765 1.00 57.88 85 ASN A O 1
ATOM 680 N N . CYS A 1 86 ? 4.619 -10.032 -34.412 1.00 54.97 86 CYS A N 1
ATOM 681 C CA . CYS A 1 86 ? 5.251 -10.114 -35.731 1.00 54.97 86 CYS A CA 1
ATOM 682 C C . CYS A 1 86 ? 5.042 -11.508 -36.318 1.00 54.97 86 CYS A C 1
ATOM 684 O O . CYS A 1 86 ? 5.957 -12.314 -36.470 1.00 54.97 86 CYS A O 1
ATOM 686 N N . SER A 1 87 ? 3.779 -11.808 -36.599 1.00 61.94 87 SER A N 1
ATOM 687 C CA . SER A 1 87 ? 3.409 -12.828 -37.569 1.00 61.94 87 SER A CA 1
ATOM 688 C C . SER A 1 87 ? 3.371 -12.199 -38.965 1.00 61.94 87 SER A C 1
ATOM 690 O O . SER A 1 87 ? 2.719 -11.174 -39.140 1.00 61.94 87 SER A O 1
ATOM 692 N N . GLN A 1 88 ? 3.983 -12.898 -39.933 1.00 54.25 88 GLN A N 1
ATOM 693 C CA . GLN A 1 88 ? 3.889 -12.752 -41.404 1.00 54.25 88 GLN A CA 1
ATOM 694 C C . GLN A 1 88 ? 4.753 -11.647 -42.052 1.00 54.25 88 GLN A C 1
ATOM 696 O O . GLN A 1 88 ? 4.629 -10.481 -41.715 1.00 54.25 88 GLN A O 1
ATOM 701 N N . LEU A 1 89 ? 5.632 -11.904 -43.036 1.00 53.84 89 LEU A N 1
ATOM 702 C CA . LEU A 1 89 ? 5.849 -13.039 -43.960 1.00 53.84 89 LEU A CA 1
ATOM 703 C C . LEU A 1 89 ? 7.326 -13.080 -44.429 1.00 53.84 89 LEU A C 1
ATOM 705 O O . LEU A 1 89 ? 7.937 -12.015 -44.545 1.00 53.84 89 LEU A O 1
ATOM 709 N N . PRO A 1 90 ? 7.879 -14.248 -44.824 1.00 60.22 90 PRO A N 1
ATOM 710 C CA . PRO A 1 90 ? 9.094 -14.285 -45.628 1.00 60.22 90 PRO A CA 1
ATOM 711 C C . PRO A 1 90 ? 8.740 -13.836 -47.054 1.00 60.22 90 PRO A C 1
ATOM 713 O O . PRO A 1 90 ? 8.001 -14.518 -47.764 1.00 60.22 90 PRO A O 1
ATOM 716 N N . ARG A 1 91 ? 9.229 -12.663 -47.467 1.00 61.06 91 ARG A N 1
ATOM 717 C CA . ARG A 1 91 ? 9.233 -12.287 -48.885 1.00 61.06 91 ARG A CA 1
ATOM 718 C C . ARG A 1 91 ? 10.469 -12.891 -49.543 1.00 61.06 91 ARG A C 1
ATOM 720 O O . ARG A 1 91 ? 11.584 -12.480 -49.231 1.00 61.06 91 ARG A O 1
ATOM 727 N N . TYR A 1 92 ? 10.216 -13.889 -50.388 1.00 67.62 92 TYR A N 1
ATOM 728 C CA . TYR A 1 92 ? 11.097 -14.307 -51.478 1.00 67.62 92 TYR A CA 1
ATOM 729 C C . TYR A 1 92 ? 11.230 -13.178 -52.503 1.00 67.62 92 TYR A C 1
ATOM 731 O O . TYR A 1 92 ? 10.227 -12.444 -52.693 1.00 67.62 92 TYR A O 1
#

Mean predicted aligned error: 10.6 Å

Secondary structure (DSSP, 8-state):
-HHHHHHHHHHHHHHHHHHHHHHHTSTTHHHHHHHHHHHHHHHHHTTTTS-HHHHHHHHHHHHHHHHHHHTHHHHHHHHHH--TT-------

Solvent-accessible surface area (backbone atoms only — not comparable to full-atom values): 5209 Å² total; per-residue (Å²): 122,71,72,60,57,51,53,51,50,39,52,49,33,20,49,51,19,31,50,49,29,58,33,68,75,40,97,65,14,72,72,58,44,53,60,50,52,52,51,51,51,52,56,50,60,76,46,62,92,49,59,70,74,55,51,50,51,43,50,46,37,18,48,50,26,20,47,56,56,63,42,43,65,55,53,55,50,44,66,71,69,52,68,88,81,79,79,88,77,89,81,128

pLDDT: mean 75.89, std 10.34, range [46.72, 87.75]